Protein AF-X1C2U0-F1 (afdb_monomer)

Nearest PDB structures (foldseek):
  4ym7-assembly5_EI  TM=3.063E-01  e=9.585E-02  Saccharomyces cerevisiae
  4ym7-assembly6_FI  TM=3.151E-01  e=1.790E-01  Saccharomyces cerevisiae

Secondary structure (DSSP, 8-state):
-HHHHHHHHHHHHHHHHHS-------TT----------------------PPP-------S----B-TTT--BGGGEEEEEEEEEEEE-SSSPEEEEEEEETTT--B-

Radius of gyration: 29.09 Å; Cα contacts (8 Å, |Δi|>4): 76; chains: 1; bounding box: 55×54×69 Å

pLDDT: mean 74.06, std 17.27, range [36.53, 95.25]

Structure (mmCIF, N/CA/C/O backbone):
data_AF-X1C2U0-F1
#
_entry.id   AF-X1C2U0-F1
#
loop_
_atom_site.group_PDB
_atom_site.id
_atom_site.type_symbol
_atom_site.label_atom_id
_atom_site.label_alt_id
_atom_site.label_comp_id
_atom_site.label_asym_id
_atom_site.label_entity_id
_atom_site.label_seq_id
_atom_site.pdbx_PDB_ins_code
_atom_site.Cartn_x
_atom_site.Cartn_y
_atom_site.Cartn_z
_atom_site.occupancy
_atom_site.B_iso_or_equiv
_atom_site.auth_seq_id
_atom_site.auth_comp_id
_atom_site.auth_asym_id
_atom_site.auth_atom_id
_atom_site.pdbx_PDB_model_num
ATOM 1 N N . THR A 1 1 ? 2.500 -11.836 50.886 1.00 74.38 1 THR A N 1
ATOM 2 C CA . THR A 1 1 ? 1.325 -11.971 49.989 1.00 74.38 1 THR A CA 1
ATOM 3 C C . THR A 1 1 ? 1.710 -12.864 48.822 1.00 74.38 1 THR A C 1
ATOM 5 O O . THR A 1 1 ? 2.843 -12.771 48.375 1.00 74.38 1 THR A O 1
ATOM 8 N N . LYS A 1 2 ? 0.808 -13.713 48.307 1.00 83.56 2 LYS A N 1
ATOM 9 C CA . LYS A 1 2 ? 1.087 -14.656 47.195 1.00 83.56 2 LYS A CA 1
ATOM 10 C C . LYS A 1 2 ? 1.767 -13.999 45.977 1.00 83.56 2 LYS A C 1
ATOM 12 O O . LYS A 1 2 ? 2.595 -14.603 45.311 1.00 83.56 2 LYS A O 1
ATOM 17 N N . LEU A 1 3 ? 1.459 -12.725 45.735 1.00 81.75 3 LEU A N 1
ATOM 18 C CA . LEU A 1 3 ? 2.059 -11.919 44.671 1.00 81.75 3 LEU A CA 1
ATOM 19 C C . LEU A 1 3 ? 3.560 -11.651 44.871 1.00 81.75 3 LEU A C 1
ATOM 21 O O . LEU A 1 3 ? 4.300 -11.641 43.898 1.00 81.75 3 LEU A O 1
ATOM 25 N N . GLN A 1 4 ? 4.027 -11.457 46.108 1.0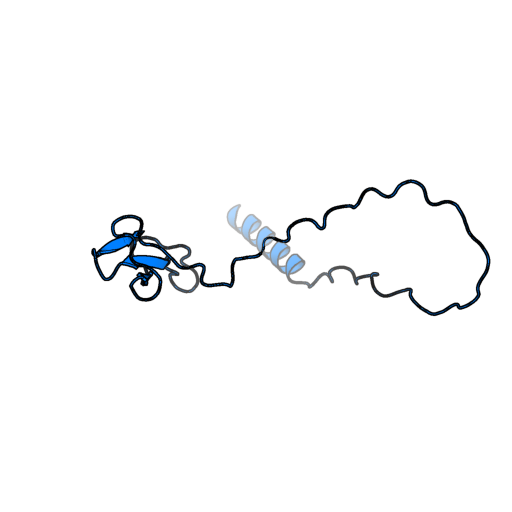0 88.38 4 GLN A N 1
ATOM 26 C CA . GLN A 1 4 ? 5.448 -11.206 46.385 1.00 88.38 4 GLN A CA 1
ATOM 27 C C . GLN A 1 4 ? 6.307 -12.452 46.147 1.00 88.38 4 GLN A C 1
ATOM 29 O O . GLN A 1 4 ? 7.407 -12.344 45.614 1.00 88.38 4 GLN A O 1
ATOM 34 N N . GLU A 1 5 ? 5.788 -13.633 46.489 1.00 92.12 5 GLU A N 1
ATOM 35 C CA . GLU A 1 5 ? 6.465 -14.910 46.233 1.00 92.12 5 GLU A CA 1
ATOM 36 C C . GLU A 1 5 ? 6.593 -15.184 44.731 1.00 92.12 5 GLU A C 1
ATOM 38 O O . GLU A 1 5 ? 7.642 -15.625 44.260 1.00 92.12 5 GLU A O 1
ATOM 43 N N . GLU A 1 6 ? 5.557 -14.861 43.955 1.00 91.75 6 GLU A N 1
ATOM 44 C CA . GLU A 1 6 ? 5.578 -15.063 42.509 1.00 91.75 6 GLU A CA 1
ATOM 45 C C . GLU A 1 6 ? 6.506 -14.078 41.782 1.00 91.75 6 GLU A C 1
ATOM 47 O O . GLU A 1 6 ? 7.184 -14.463 40.826 1.00 91.75 6 GLU A O 1
ATOM 52 N N . VAL A 1 7 ? 6.601 -12.834 42.262 1.00 93.44 7 VAL A N 1
ATOM 53 C CA . VAL A 1 7 ? 7.582 -11.857 41.763 1.00 93.44 7 VAL A CA 1
ATOM 54 C C . VAL A 1 7 ? 9.008 -12.343 42.040 1.00 93.44 7 VAL A C 1
ATOM 56 O O . VAL A 1 7 ? 9.808 -12.438 41.110 1.00 93.44 7 VAL A O 1
ATOM 59 N N . ALA A 1 8 ? 9.298 -12.775 43.272 1.00 95.25 8 ALA A N 1
ATOM 60 C CA . ALA A 1 8 ? 10.621 -13.281 43.643 1.00 95.25 8 ALA A CA 1
ATOM 61 C C . ALA A 1 8 ? 11.041 -14.517 42.823 1.00 95.25 8 ALA A C 1
ATOM 63 O O . ALA A 1 8 ? 12.204 -14.658 42.436 1.00 95.25 8 ALA A O 1
ATOM 64 N N . TYR A 1 9 ? 10.093 -15.407 42.515 1.00 93.94 9 TYR A N 1
ATOM 65 C CA . TYR A 1 9 ? 10.347 -16.574 41.672 1.00 93.94 9 TYR A CA 1
ATOM 66 C C . TYR A 1 9 ? 10.707 -16.189 40.228 1.00 93.94 9 TYR A C 1
ATOM 68 O O . TYR A 1 9 ? 11.640 -16.752 39.647 1.00 93.94 9 TYR A O 1
ATOM 76 N N . ARG A 1 10 ? 9.997 -15.216 39.639 1.00 92.12 10 ARG A N 1
ATOM 77 C CA . ARG A 1 10 ? 10.257 -14.764 38.262 1.00 92.12 10 ARG A CA 1
ATOM 78 C C . ARG A 1 10 ? 11.600 -14.052 38.140 1.00 92.12 10 ARG A C 1
ATOM 80 O O . ARG A 1 10 ? 12.339 -14.353 37.203 1.00 92.12 10 ARG A O 1
ATOM 87 N N . ASP A 1 11 ? 11.953 -13.210 39.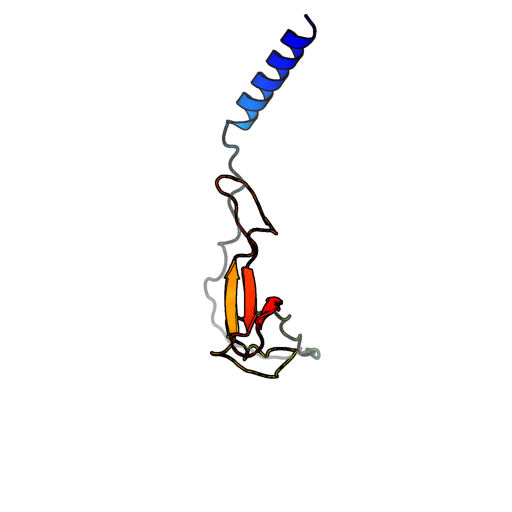106 1.00 94.31 11 ASP A N 1
ATOM 88 C CA . ASP A 1 11 ? 13.233 -12.493 39.112 1.00 94.31 11 ASP A CA 1
ATOM 89 C C . ASP A 1 11 ? 14.431 -13.448 39.193 1.00 94.31 11 ASP A C 1
ATOM 91 O O . ASP A 1 11 ? 15.412 -13.291 38.462 1.00 94.31 11 ASP A O 1
ATOM 95 N N . ARG A 1 12 ? 14.328 -14.511 40.002 1.00 93.31 12 ARG A N 1
ATOM 96 C CA . ARG A 1 12 ? 15.370 -15.546 40.090 1.00 93.31 12 ARG A CA 1
ATOM 97 C C . ARG A 1 12 ? 15.605 -16.241 38.747 1.00 93.31 12 ARG A C 1
ATOM 99 O O . ARG A 1 12 ? 16.750 -16.438 38.349 1.00 93.31 12 ARG A O 1
ATOM 106 N N . ARG A 1 13 ? 14.524 -16.571 38.036 1.00 89.56 13 ARG A N 1
ATOM 107 C CA . ARG A 1 13 ? 14.581 -17.272 36.745 1.00 89.56 13 ARG A CA 1
ATOM 108 C C . ARG A 1 13 ? 15.146 -16.392 35.630 1.00 89.56 13 ARG A C 1
ATOM 110 O O . ARG A 1 13 ? 15.856 -16.882 34.757 1.00 89.56 13 ARG A O 1
ATOM 117 N N . ILE A 1 14 ? 14.851 -15.093 35.671 1.00 90.00 14 ILE A N 1
ATOM 118 C CA . ILE A 1 14 ? 15.435 -14.107 34.754 1.00 90.00 14 ILE A CA 1
ATOM 119 C C . ILE A 1 14 ? 16.944 -14.013 34.975 1.00 90.00 14 ILE A C 1
ATOM 121 O O . ILE A 1 14 ? 17.695 -14.004 34.003 1.00 90.00 14 ILE A O 1
ATOM 125 N N . ASN A 1 15 ? 17.396 -13.978 36.231 1.00 87.94 15 ASN A N 1
ATOM 126 C CA . ASN A 1 15 ? 18.820 -13.861 36.533 1.00 87.94 15 ASN A CA 1
ATOM 127 C C . ASN A 1 15 ? 19.620 -15.099 36.092 1.00 87.94 15 ASN A C 1
ATOM 129 O O . ASN A 1 15 ? 20.722 -14.958 35.578 1.00 87.94 15 ASN A O 1
ATOM 133 N N . GLU A 1 16 ? 19.041 -16.294 36.219 1.00 85.06 16 GLU A N 1
ATOM 134 C CA . GLU A 1 16 ? 19.653 -17.549 35.759 1.00 85.06 16 GLU A CA 1
ATOM 135 C C . GLU A 1 16 ? 19.779 -17.619 34.227 1.00 85.06 16 GLU A C 1
ATOM 137 O O . GLU A 1 16 ? 20.801 -18.045 33.698 1.00 85.06 16 GLU A O 1
ATOM 142 N N . LEU A 1 17 ? 18.766 -17.144 33.496 1.00 79.12 17 LEU A N 1
ATOM 143 C CA . LEU A 1 17 ? 18.768 -17.114 32.026 1.00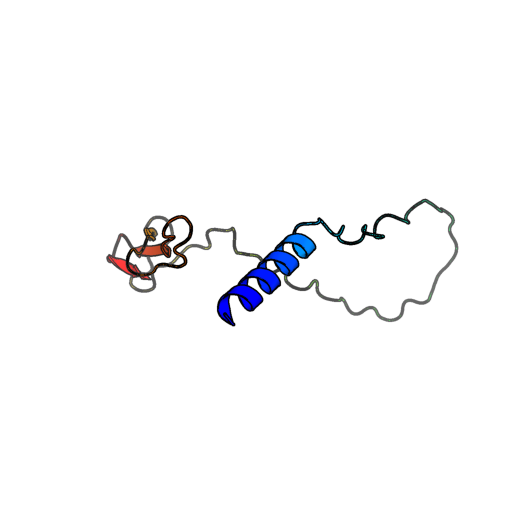 79.12 17 LEU A CA 1
ATOM 144 C C . LEU A 1 17 ? 19.591 -15.961 31.436 1.00 79.12 17 LEU A C 1
ATOM 146 O O . LEU A 1 17 ? 19.885 -15.964 30.241 1.00 79.12 17 LEU A O 1
ATOM 150 N N . LYS A 1 18 ? 19.927 -14.957 32.252 1.00 81.44 18 LYS A N 1
ATOM 151 C CA . LYS A 1 18 ? 20.771 -13.827 31.854 1.00 81.44 18 LYS A CA 1
ATOM 152 C C . LYS A 1 18 ? 22.230 -14.243 31.686 1.00 81.44 18 LYS A C 1
ATOM 154 O O . LYS A 1 18 ? 22.960 -13.584 30.946 1.00 81.44 18 LYS A O 1
ATOM 159 N N . GLU A 1 19 ? 22.661 -15.308 32.356 1.00 79.62 19 GLU A N 1
ATOM 160 C CA . GLU A 1 19 ? 24.015 -15.818 32.202 1.00 79.62 19 GLU A CA 1
ATOM 161 C C . GLU A 1 19 ? 24.148 -16.537 30.845 1.00 79.62 19 GLU A C 1
ATOM 163 O O . GLU A 1 19 ? 23.389 -17.467 30.554 1.00 79.62 19 GLU A O 1
ATOM 168 N N . PRO A 1 20 ? 25.065 -16.099 29.962 1.00 69.62 20 PRO A N 1
ATOM 169 C CA . PRO A 1 20 ? 25.168 -16.633 28.613 1.00 69.62 20 PRO A CA 1
ATOM 170 C C . PRO A 1 20 ? 25.726 -18.057 28.656 1.00 69.62 20 PRO A C 1
ATOM 172 O O . PRO A 1 20 ? 26.936 -18.281 28.650 1.00 69.62 20 PRO A O 1
ATOM 175 N N . LYS A 1 21 ? 24.832 -19.048 28.663 1.00 68.62 21 LYS A N 1
ATOM 176 C CA . LYS A 1 21 ? 25.205 -20.441 28.422 1.00 68.62 21 LYS A CA 1
ATOM 177 C C . LYS A 1 21 ? 25.681 -20.555 26.976 1.00 68.62 21 LYS A C 1
ATOM 179 O O . LYS A 1 21 ? 24.882 -20.424 26.051 1.00 68.62 21 LYS A O 1
ATOM 184 N N . ALA A 1 22 ? 26.985 -20.754 26.788 1.00 69.75 22 ALA A N 1
ATOM 185 C CA . ALA A 1 22 ? 27.584 -20.927 25.471 1.00 69.75 22 ALA A CA 1
ATOM 186 C C . ALA A 1 22 ? 26.829 -22.020 24.697 1.00 69.75 22 ALA A C 1
ATOM 188 O O . ALA A 1 22 ? 26.745 -23.168 25.138 1.00 69.75 22 ALA A O 1
ATOM 189 N N . VAL A 1 23 ? 26.251 -21.652 23.552 1.00 69.25 23 VAL A N 1
ATOM 190 C CA . VAL A 1 23 ? 25.747 -22.625 22.582 1.00 69.25 23 VAL A CA 1
ATOM 191 C C . VAL A 1 23 ? 26.969 -23.383 22.064 1.00 69.25 23 VAL A C 1
ATOM 193 O O . VAL A 1 23 ? 27.979 -22.767 21.728 1.00 69.25 23 VAL A O 1
ATOM 196 N N . MET A 1 24 ? 26.890 -24.713 22.102 1.00 70.44 24 MET A N 1
ATOM 197 C CA . MET A 1 24 ? 27.981 -25.660 21.846 1.00 70.44 24 MET A CA 1
ATOM 198 C C . MET A 1 24 ? 28.889 -25.248 20.668 1.00 70.44 24 MET A C 1
ATOM 200 O O . MET A 1 24 ? 28.374 -24.831 19.628 1.00 70.44 24 MET A O 1
ATOM 204 N N . PRO A 1 25 ? 30.224 -25.405 20.778 1.00 67.88 25 PRO A N 1
ATOM 205 C CA . PRO A 1 25 ? 31.131 -25.110 19.675 1.00 67.88 25 PRO A CA 1
ATOM 2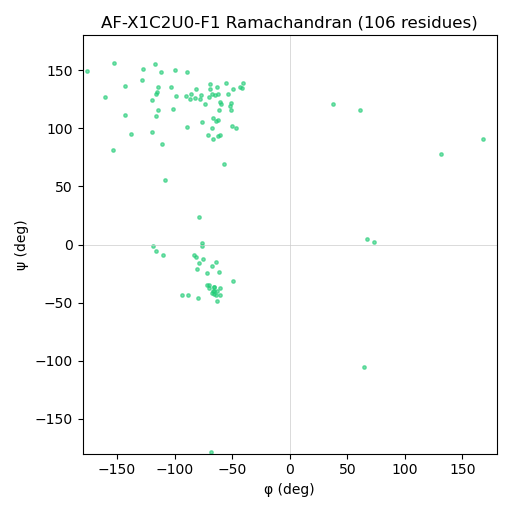06 C C . PRO A 1 25 ? 30.932 -26.113 18.527 1.00 67.88 25 PRO A C 1
ATOM 208 O O . PRO A 1 25 ? 30.931 -27.324 18.740 1.00 67.88 25 PRO A O 1
ATOM 211 N N . SER A 1 26 ? 30.768 -25.609 17.300 1.00 63.94 26 SER A N 1
ATOM 212 C CA . SER A 1 26 ? 30.608 -26.424 16.087 1.00 63.94 26 SER A CA 1
ATOM 213 C C . SER A 1 26 ? 31.828 -27.311 15.823 1.00 63.94 26 SER A C 1
ATOM 215 O O . SER A 1 26 ? 32.892 -26.817 15.458 1.00 63.94 26 SER A O 1
ATOM 217 N N . SER A 1 27 ? 31.646 -28.631 15.880 1.00 68.88 27 SER A N 1
ATOM 218 C CA . SER A 1 27 ? 32.645 -29.636 15.474 1.00 68.88 27 SER A CA 1
ATOM 219 C C . SER A 1 27 ? 32.738 -29.855 13.951 1.00 68.88 27 SER A C 1
ATOM 221 O O . SER A 1 27 ? 33.156 -30.919 13.511 1.00 68.88 27 SER A O 1
ATOM 223 N N . LEU A 1 28 ? 32.340 -28.888 13.114 1.00 65.06 28 LEU A N 1
ATOM 224 C CA . LEU A 1 28 ? 32.237 -29.088 11.656 1.00 65.06 28 LEU A CA 1
ATOM 225 C C . LEU A 1 28 ? 33.573 -28.915 10.899 1.00 65.06 28 LEU A C 1
ATOM 227 O O . LEU A 1 28 ? 33.649 -29.203 9.711 1.00 65.06 28 LEU A O 1
ATOM 231 N N . ALA A 1 29 ? 34.632 -28.433 11.550 1.00 61.94 29 ALA A N 1
ATOM 232 C CA . ALA A 1 29 ? 35.864 -28.029 10.870 1.00 61.94 29 ALA A CA 1
ATOM 233 C C . ALA A 1 29 ? 37.041 -28.984 11.120 1.00 61.94 29 ALA A C 1
ATOM 235 O O . ALA A 1 29 ? 38.092 -28.548 11.580 1.00 61.94 29 ALA A O 1
ATOM 236 N N . GLN A 1 30 ? 36.897 -30.280 10.829 1.00 58.25 30 GLN A N 1
ATOM 237 C CA . GLN A 1 30 ? 38.044 -31.194 10.760 1.00 58.25 30 GLN A CA 1
ATOM 238 C C . GLN A 1 30 ? 37.858 -32.222 9.636 1.00 58.25 30 GLN A C 1
ATOM 240 O O . GLN A 1 30 ? 37.025 -33.115 9.745 1.00 58.25 30 GLN A O 1
ATOM 245 N N . GLY A 1 31 ? 38.679 -32.114 8.582 1.00 51.94 31 GLY A N 1
ATOM 246 C CA . GLY A 1 31 ? 39.003 -33.249 7.711 1.00 51.94 31 GLY A CA 1
ATOM 247 C C . GLY A 1 31 ? 38.887 -33.017 6.204 1.00 51.94 31 GLY A C 1
ATOM 248 O O . GLY A 1 31 ? 37.960 -33.520 5.586 1.00 51.94 31 GLY A O 1
ATOM 249 N N . ILE A 1 32 ? 39.873 -32.349 5.597 1.00 50.75 32 ILE A N 1
ATOM 250 C CA . ILE A 1 32 ? 40.331 -32.671 4.231 1.00 50.75 32 ILE A CA 1
ATOM 251 C C . ILE A 1 32 ? 41.795 -32.237 4.093 1.00 50.75 32 ILE A C 1
ATOM 253 O O . ILE A 1 32 ? 42.117 -31.167 3.584 1.00 50.75 32 ILE A O 1
ATOM 257 N N . THR A 1 33 ? 42.697 -33.085 4.585 1.00 44.47 33 THR A N 1
ATOM 258 C CA . THR A 1 33 ? 44.128 -33.050 4.255 1.00 44.47 33 THR A CA 1
ATOM 259 C C . THR A 1 33 ? 44.493 -34.338 3.523 1.00 44.47 33 THR A C 1
ATOM 261 O O . THR A 1 33 ? 44.456 -35.409 4.113 1.00 44.47 33 THR A O 1
ATOM 264 N N . ALA A 1 34 ? 44.795 -34.164 2.232 1.00 50.44 34 ALA A N 1
ATOM 265 C CA . ALA A 1 34 ? 45.688 -34.916 1.344 1.00 50.44 34 ALA A CA 1
ATOM 266 C C . ALA A 1 34 ? 45.797 -36.453 1.458 1.00 50.44 34 ALA A C 1
ATOM 268 O O . ALA A 1 34 ? 46.379 -36.953 2.413 1.00 50.44 34 ALA A O 1
ATOM 269 N N . GLN A 1 35 ? 45.492 -37.167 0.362 1.00 47.62 35 GLN A N 1
ATOM 270 C CA . GLN A 1 35 ? 46.422 -38.182 -0.158 1.00 47.62 35 GLN A CA 1
ATOM 271 C C . GLN A 1 35 ? 46.159 -38.562 -1.625 1.00 47.62 35 GLN A C 1
ATOM 273 O O . GLN A 1 35 ? 45.060 -38.929 -2.025 1.00 47.62 35 GLN A O 1
ATOM 278 N N . SER A 1 36 ? 47.221 -38.464 -2.417 1.00 49.31 36 SER A N 1
ATOM 279 C CA . SER A 1 36 ? 47.387 -38.927 -3.792 1.00 49.31 36 SER A CA 1
ATOM 280 C C . SER A 1 36 ? 47.920 -40.365 -3.823 1.00 49.31 36 SER A C 1
ATOM 282 O O . SER A 1 36 ? 48.965 -40.613 -3.224 1.00 49.31 36 SER A O 1
ATOM 284 N N . THR A 1 37 ? 47.267 -41.287 -4.544 1.00 46.28 37 THR A N 1
ATOM 285 C CA . THR A 1 37 ? 47.880 -42.380 -5.347 1.00 46.28 37 THR A CA 1
ATOM 286 C C . THR A 1 37 ? 46.809 -43.179 -6.125 1.00 46.28 37 THR A C 1
ATOM 288 O O . THR A 1 37 ? 45.669 -43.242 -5.670 1.00 46.28 37 THR A O 1
ATOM 291 N N . PRO A 1 38 ? 47.136 -43.746 -7.310 1.00 52.97 38 PRO A N 1
ATOM 292 C CA . PRO A 1 38 ? 46.179 -44.330 -8.257 1.00 52.97 38 PRO A CA 1
ATOM 293 C C . PRO A 1 38 ? 46.103 -45.866 -8.164 1.00 52.97 38 PRO A C 1
ATOM 295 O O . PRO A 1 38 ? 47.112 -46.517 -7.900 1.00 52.97 38 PRO A O 1
ATOM 298 N N . GLY A 1 39 ? 44.945 -46.463 -8.470 1.00 36.53 39 GLY A N 1
ATOM 299 C CA . GLY A 1 39 ? 44.857 -47.919 -8.638 1.00 36.53 39 GLY A CA 1
ATOM 300 C C . GLY A 1 39 ? 43.446 -48.505 -8.708 1.00 36.53 39 GLY A C 1
ATOM 301 O O . GLY A 1 39 ? 42.915 -48.912 -7.689 1.00 36.53 39 GLY A O 1
ATOM 302 N N . TYR A 1 40 ? 42.929 -48.593 -9.938 1.00 41.12 40 TYR A N 1
ATOM 303 C CA . TYR A 1 40 ? 42.012 -49.613 -10.482 1.00 41.12 40 TYR A CA 1
ATOM 304 C C . TYR A 1 40 ? 40.606 -49.824 -9.856 1.00 41.12 40 TYR A C 1
ATOM 306 O O . TYR A 1 40 ? 40.441 -50.280 -8.730 1.00 41.12 40 TYR A O 1
ATOM 314 N N . GLU A 1 41 ? 39.592 -49.532 -10.680 1.00 53.59 41 GLU A N 1
ATOM 315 C CA . GLU A 1 41 ? 38.141 -49.776 -10.536 1.00 53.59 41 GLU A CA 1
ATOM 316 C C . GLU A 1 41 ? 37.773 -51.292 -10.602 1.00 53.59 41 GLU A C 1
ATOM 318 O O . GLU A 1 41 ? 38.694 -52.083 -10.820 1.00 53.59 41 GLU A O 1
ATOM 323 N N . PRO A 1 42 ? 36.495 -51.770 -10.523 1.00 49.81 42 PRO A N 1
ATOM 324 C CA . PRO A 1 42 ? 35.205 -51.052 -10.497 1.00 49.81 42 PRO A CA 1
ATOM 325 C C . PRO A 1 42 ? 34.105 -51.651 -9.585 1.00 49.81 42 PRO A C 1
ATOM 327 O O . PRO A 1 42 ? 33.766 -52.825 -9.686 1.00 49.81 42 PRO A O 1
ATOM 330 N N . ILE A 1 43 ? 33.394 -50.818 -8.820 1.00 45.06 43 ILE A N 1
ATOM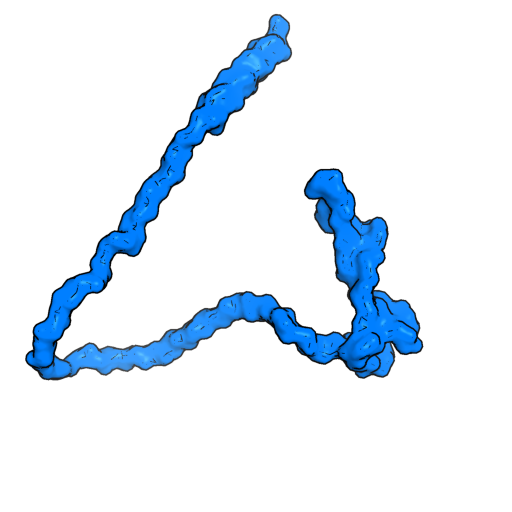 331 C CA . ILE A 1 43 ? 31.969 -51.057 -8.515 1.00 45.06 43 ILE A CA 1
ATOM 332 C C . ILE A 1 43 ? 31.260 -49.710 -8.625 1.00 45.06 43 ILE A C 1
ATOM 334 O O . ILE A 1 43 ? 31.249 -48.919 -7.687 1.00 45.06 43 ILE A O 1
ATOM 338 N N . SER A 1 44 ? 30.678 -49.445 -9.793 1.00 45.56 44 SER A N 1
ATOM 339 C CA . SER A 1 44 ? 29.669 -48.398 -9.954 1.00 45.56 44 SER A CA 1
ATOM 340 C C . SER A 1 44 ? 28.328 -49.054 -10.230 1.00 45.56 44 SER A C 1
ATOM 342 O O . SER A 1 44 ? 27.908 -49.278 -11.362 1.00 45.56 44 SER A O 1
ATOM 344 N N . THR A 1 45 ? 27.680 -49.383 -9.119 1.00 44.59 45 THR A N 1
ATOM 345 C CA . THR A 1 45 ? 26.234 -49.433 -8.953 1.00 44.59 45 THR A CA 1
ATOM 346 C C . THR A 1 45 ? 25.599 -48.231 -9.649 1.00 44.59 45 THR A C 1
ATOM 348 O O . THR A 1 45 ? 26.074 -47.105 -9.514 1.00 44.59 45 THR A O 1
ATOM 351 N N . HIS A 1 46 ? 24.527 -48.476 -10.397 1.00 52.62 46 HIS A N 1
ATOM 352 C CA . HIS A 1 46 ? 23.738 -47.460 -11.080 1.00 52.62 46 HIS A CA 1
ATOM 353 C C . HIS A 1 46 ? 23.340 -46.310 -10.138 1.00 52.62 46 HIS A C 1
ATOM 355 O O . HIS A 1 46 ? 22.394 -46.418 -9.360 1.00 52.62 46 HIS A O 1
ATOM 361 N N . SER A 1 47 ? 24.056 -45.191 -10.244 1.00 43.41 47 SER A N 1
ATOM 362 C CA . SER A 1 47 ? 23.665 -43.910 -9.669 1.00 43.41 47 SER A CA 1
ATOM 363 C C . SER A 1 47 ? 22.575 -43.304 -10.541 1.00 43.41 47 SER A C 1
ATOM 365 O O . SER A 1 47 ? 22.829 -42.799 -11.635 1.00 43.41 47 SER A O 1
ATOM 367 N N . ALA A 1 48 ? 21.343 -43.359 -10.046 1.00 55.81 48 ALA A N 1
ATOM 368 C CA . ALA A 1 48 ? 20.298 -42.455 -10.490 1.00 55.81 48 ALA A CA 1
ATOM 369 C C . ALA A 1 48 ? 20.780 -40.999 -10.304 1.00 55.81 48 ALA A C 1
ATOM 371 O O . ALA A 1 48 ? 21.394 -40.692 -9.276 1.00 55.81 48 ALA A O 1
ATOM 372 N N . PRO A 1 49 ? 20.513 -40.082 -11.248 1.00 49.31 49 PRO A N 1
ATOM 373 C CA . PRO A 1 49 ? 20.785 -38.670 -11.040 1.00 49.31 49 PRO A CA 1
ATOM 374 C C . PRO A 1 49 ? 19.830 -38.144 -9.963 1.00 49.31 49 PRO A C 1
ATOM 376 O O . PRO A 1 49 ? 18.660 -37.866 -10.226 1.00 49.31 49 PRO A O 1
ATOM 379 N N . ALA A 1 50 ? 20.328 -38.022 -8.731 1.00 44.50 50 ALA A N 1
ATOM 380 C CA . ALA A 1 50 ? 19.664 -37.258 -7.690 1.00 44.50 50 ALA A CA 1
ATOM 381 C C . ALA A 1 50 ? 19.596 -35.802 -8.160 1.00 44.50 50 ALA A C 1
ATOM 383 O O . ALA A 1 50 ? 20.596 -35.091 -8.253 1.00 44.50 50 ALA A O 1
ATOM 384 N N . THR A 1 51 ? 18.390 -35.398 -8.531 1.00 57.69 51 THR A N 1
ATOM 385 C CA . THR A 1 51 ? 18.031 -34.035 -8.892 1.00 57.69 51 THR A CA 1
ATOM 386 C C . THR A 1 51 ? 18.446 -33.106 -7.745 1.00 57.69 51 THR A C 1
ATOM 388 O O . THR A 1 51 ? 18.094 -33.396 -6.598 1.00 57.69 51 THR A O 1
ATOM 391 N N . PRO A 1 52 ? 19.174 -32.000 -7.986 1.00 53.53 52 PRO A N 1
ATOM 392 C CA . PRO A 1 52 ? 19.347 -30.992 -6.954 1.00 53.53 52 PRO A CA 1
ATOM 393 C C . PRO A 1 52 ? 17.956 -30.484 -6.570 1.00 53.53 52 PRO A C 1
ATOM 395 O O . PRO A 1 52 ? 17.195 -30.018 -7.421 1.00 53.53 52 PRO A O 1
ATOM 398 N N . ALA A 1 53 ? 17.612 -30.635 -5.292 1.00 56.47 53 ALA A N 1
ATOM 399 C CA . ALA A 1 53 ? 16.405 -30.065 -4.723 1.00 56.47 53 ALA A CA 1
ATOM 400 C C . ALA A 1 53 ? 16.325 -28.579 -5.115 1.00 56.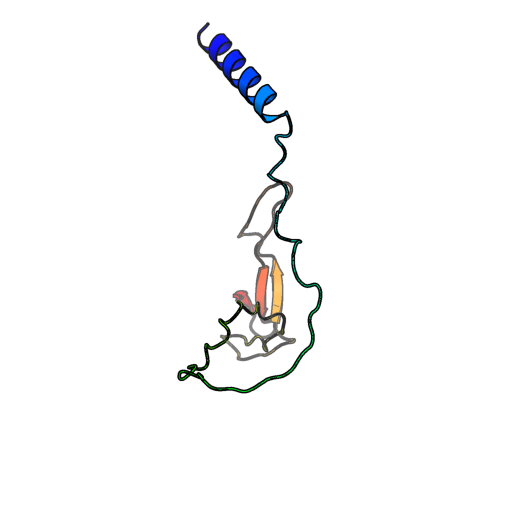47 53 ALA A C 1
ATOM 402 O O . ALA A 1 53 ? 17.337 -27.875 -5.012 1.00 56.47 53 ALA A O 1
ATOM 403 N N . PRO A 1 54 ? 15.165 -28.075 -5.569 1.00 53.38 54 PRO A N 1
ATOM 404 C CA . PRO A 1 54 ? 15.017 -26.654 -5.792 1.00 53.38 54 PRO A CA 1
ATOM 405 C C . PRO A 1 54 ? 15.146 -25.968 -4.431 1.00 53.38 54 PRO A C 1
ATOM 407 O O . PRO A 1 54 ? 14.231 -26.007 -3.609 1.00 53.38 54 PRO A O 1
ATOM 410 N N . SER A 1 55 ? 16.284 -25.311 -4.194 1.00 54.97 55 SER A N 1
ATOM 411 C CA . SER A 1 55 ? 16.309 -24.143 -3.319 1.00 54.97 55 SER A CA 1
ATOM 412 C C . SER A 1 55 ? 15.092 -23.293 -3.683 1.00 54.97 55 SER A C 1
ATOM 414 O O . SER A 1 55 ? 14.850 -23.114 -4.883 1.00 54.97 55 SER A O 1
ATOM 416 N N . PRO A 1 56 ? 14.314 -22.760 -2.724 1.00 60.28 56 PRO A N 1
ATOM 417 C CA . PRO A 1 56 ? 13.346 -21.736 -3.054 1.00 60.28 56 PRO A CA 1
ATOM 418 C C . PRO A 1 56 ? 14.150 -20.553 -3.588 1.00 60.28 56 PRO A C 1
ATOM 420 O O . PRO A 1 56 ? 14.671 -19.730 -2.839 1.00 60.28 56 PRO A O 1
ATOM 423 N N . ALA A 1 57 ? 14.304 -20.509 -4.909 1.00 50.91 57 ALA A N 1
ATOM 424 C CA . ALA A 1 57 ? 14.685 -19.323 -5.624 1.00 50.91 57 ALA A CA 1
ATOM 425 C C . ALA A 1 57 ? 13.570 -18.333 -5.311 1.00 50.91 57 ALA A C 1
ATOM 427 O O . ALA A 1 57 ? 12.512 -18.348 -5.935 1.00 50.91 57 ALA A O 1
ATOM 428 N N . ILE A 1 58 ? 13.776 -17.510 -4.282 1.00 60.41 58 ILE A N 1
ATOM 429 C CA . ILE A 1 58 ? 13.084 -16.236 -4.182 1.00 60.41 58 ILE A CA 1
ATOM 430 C C . ILE A 1 58 ? 13.338 -15.604 -5.549 1.00 60.41 58 ILE A C 1
ATOM 432 O O . ILE A 1 58 ? 14.510 -15.418 -5.887 1.00 60.41 58 ILE A O 1
ATOM 436 N N . PRO A 1 59 ? 12.313 -15.358 -6.382 1.00 57.50 59 PRO A N 1
ATOM 437 C CA . PRO A 1 59 ? 12.535 -14.723 -7.665 1.00 57.50 59 PRO A CA 1
ATOM 438 C C . PRO A 1 59 ? 13.010 -13.296 -7.378 1.00 57.50 59 PRO A C 1
ATOM 440 O O . PRO A 1 59 ? 12.218 -12.374 -7.218 1.00 57.50 59 PRO A O 1
ATOM 443 N N . THR A 1 60 ? 14.325 -13.125 -7.272 1.00 55.16 60 THR A N 1
ATOM 444 C CA . THR A 1 60 ? 15.026 -11.837 -7.250 1.00 55.16 60 THR A CA 1
ATOM 445 C C . THR A 1 60 ? 15.108 -11.231 -8.649 1.00 55.16 60 THR A C 1
ATOM 447 O O . THR A 1 60 ? 15.627 -10.134 -8.826 1.00 55.16 60 THR A O 1
ATOM 450 N N . GLY A 1 61 ? 14.534 -11.900 -9.649 1.00 49.59 61 GLY A N 1
ATOM 451 C CA . GLY A 1 61 ? 14.194 -11.303 -10.925 1.00 49.59 61 GLY A CA 1
ATOM 452 C C . GLY A 1 61 ? 12.822 -10.654 -10.833 1.00 49.59 61 GLY A C 1
ATOM 453 O O . GLY A 1 61 ? 11.846 -11.293 -10.444 1.00 49.59 61 GLY A O 1
ATOM 454 N N . THR A 1 62 ? 12.736 -9.399 -11.252 1.00 55.91 62 THR A N 1
ATOM 455 C CA . THR A 1 62 ? 11.514 -8.729 -11.696 1.00 55.91 62 THR A CA 1
ATOM 456 C C . THR A 1 62 ? 10.880 -9.512 -12.854 1.00 55.91 62 THR A C 1
ATOM 458 O O . THR A 1 62 ? 10.871 -9.077 -14.003 1.00 55.91 62 THR A O 1
ATOM 461 N N . GLY A 1 63 ? 10.343 -10.703 -12.569 1.00 59.69 63 GLY A N 1
ATOM 462 C CA . GLY A 1 63 ? 9.451 -11.414 -13.471 1.00 59.69 63 GLY A CA 1
ATOM 463 C C . GLY A 1 63 ? 8.376 -10.419 -13.861 1.00 59.69 63 GLY A C 1
ATOM 464 O O . GLY A 1 63 ? 7.786 -9.806 -12.968 1.00 59.69 63 GLY A O 1
ATOM 465 N N . ARG A 1 64 ? 8.245 -10.159 -15.170 1.00 70.50 64 ARG A N 1
ATOM 466 C CA . ARG A 1 64 ? 7.431 -9.073 -15.730 1.00 70.50 64 ARG A CA 1
ATOM 467 C C . ARG A 1 64 ? 6.073 -9.095 -15.037 1.00 70.50 64 ARG A C 1
ATOM 469 O O . ARG A 1 64 ? 5.246 -9.947 -15.335 1.00 70.50 64 ARG A O 1
ATOM 476 N N . ARG A 1 65 ? 5.877 -8.215 -14.051 1.00 76.19 65 ARG A N 1
ATOM 477 C CA . ARG A 1 65 ? 4.610 -8.128 -13.328 1.00 76.19 65 ARG A CA 1
ATOM 478 C C . ARG A 1 65 ? 3.577 -7.745 -14.383 1.00 76.19 65 ARG A C 1
ATOM 480 O O . ARG A 1 65 ? 3.845 -6.842 -15.177 1.00 76.19 65 ARG A O 1
ATOM 487 N N . LEU A 1 66 ? 2.469 -8.475 -14.440 1.00 83.88 66 LEU A N 1
ATOM 488 C CA . LEU A 1 66 ? 1.371 -8.236 -15.372 1.00 83.88 66 LEU A CA 1
ATOM 489 C C . LEU A 1 66 ? 0.144 -7.857 -14.559 1.00 83.88 66 LEU A C 1
ATOM 491 O O . LEU A 1 66 ? -0.186 -8.536 -13.588 1.00 83.88 66 LEU A O 1
ATOM 495 N N . CYS A 1 67 ? -0.521 -6.772 -14.948 1.00 85.56 67 CYS A N 1
ATOM 496 C CA . CYS A 1 67 ? -1.789 -6.417 -14.336 1.00 85.56 67 CYS A CA 1
ATOM 497 C C . CYS A 1 67 ? -2.864 -7.433 -14.757 1.00 85.56 67 CYS A C 1
ATOM 499 O O . CYS A 1 67 ? -3.071 -7.605 -15.960 1.00 85.56 67 CYS A O 1
ATOM 501 N N . PRO A 1 68 ? -3.595 -8.052 -13.812 1.00 85.81 68 PRO A N 1
ATOM 502 C CA . PRO A 1 68 ? -4.641 -9.026 -14.132 1.00 85.81 68 PRO A CA 1
ATOM 503 C C . PRO A 1 68 ? -5.855 -8.408 -14.842 1.00 85.81 68 PRO A C 1
ATOM 505 O O . PRO A 1 68 ? -6.625 -9.132 -15.459 1.00 85.81 68 PRO A O 1
ATOM 508 N N . ASN A 1 69 ? -6.029 -7.084 -14.770 1.00 84.75 69 ASN A N 1
ATOM 509 C CA . ASN A 1 69 ? -7.173 -6.392 -15.364 1.00 84.75 69 ASN A CA 1
ATOM 510 C C . ASN A 1 69 ? -6.885 -5.871 -16.788 1.00 84.75 69 ASN A C 1
ATOM 512 O O . ASN A 1 69 ? -7.701 -6.024 -17.685 1.00 84.75 69 ASN A O 1
ATOM 516 N N . CYS A 1 70 ? -5.712 -5.270 -17.028 1.00 85.62 70 CYS A N 1
ATOM 517 C CA . CYS A 1 70 ? -5.399 -4.625 -18.315 1.00 85.62 70 CYS A CA 1
ATOM 518 C C . CYS A 1 70 ? -4.205 -5.231 -19.067 1.00 85.62 70 CYS A C 1
ATOM 520 O O . CYS A 1 70 ? -3.840 -4.736 -20.130 1.00 85.62 70 CYS A O 1
ATOM 522 N N . GLY A 1 71 ? -3.541 -6.246 -18.506 1.00 82.75 71 GLY A N 1
ATOM 523 C CA . GLY A 1 71 ? -2.360 -6.869 -19.111 1.00 82.75 71 GLY A CA 1
ATOM 524 C C . GLY A 1 71 ? -1.121 -5.967 -19.177 1.00 82.75 71 GLY A C 1
ATOM 525 O O . GLY A 1 71 ? -0.102 -6.366 -19.737 1.00 82.75 71 GLY A O 1
ATOM 526 N N . ALA A 1 72 ? -1.166 -4.756 -18.608 1.00 82.25 72 ALA A N 1
ATOM 527 C CA . ALA A 1 72 ? -0.025 -3.851 -18.605 1.00 82.25 72 ALA A CA 1
ATOM 528 C C . ALA A 1 72 ? 1.151 -4.463 -17.829 1.00 82.25 72 ALA A C 1
ATOM 530 O O . ALA A 1 72 ? 0.967 -5.012 -16.740 1.00 82.25 72 ALA A O 1
ATOM 531 N N . SER A 1 73 ? 2.357 -4.355 -18.394 1.00 81.06 73 SER A N 1
ATOM 532 C CA . SER A 1 73 ? 3.554 -5.013 -17.868 1.00 81.06 73 SER A CA 1
ATOM 533 C C . SER A 1 73 ? 4.586 -4.035 -17.310 1.00 81.06 73 SER A C 1
ATOM 535 O O . SER A 1 73 ? 4.760 -2.937 -17.845 1.00 81.06 73 SER A O 1
ATOM 537 N N . GLY A 1 74 ? 5.326 -4.463 -16.287 1.00 78.81 74 GLY A N 1
ATOM 538 C CA . GLY A 1 74 ? 6.559 -3.805 -15.846 1.00 78.81 74 GLY A CA 1
ATOM 539 C C . GLY A 1 74 ? 6.339 -2.391 -15.304 1.00 78.81 74 GLY A C 1
ATOM 540 O O . GLY A 1 74 ? 5.836 -2.230 -14.199 1.00 78.81 74 GLY A O 1
ATOM 541 N N . PHE A 1 75 ? 6.716 -1.368 -16.080 1.00 78.50 75 PHE A N 1
ATOM 542 C CA . PHE A 1 75 ? 6.744 0.041 -15.648 1.00 78.50 75 PHE A CA 1
ATOM 543 C C . PHE A 1 75 ? 5.371 0.603 -15.245 1.00 78.50 75 PHE A C 1
ATOM 545 O O . PHE A 1 75 ? 5.276 1.553 -14.474 1.00 78.50 75 PHE A O 1
ATOM 552 N N . ALA A 1 76 ? 4.290 0.006 -15.747 1.00 83.12 76 ALA A N 1
ATOM 553 C CA . ALA A 1 76 ? 2.932 0.406 -15.399 1.00 83.12 76 ALA A CA 1
ATOM 554 C C . ALA A 1 76 ? 2.483 -0.065 -14.002 1.00 83.12 76 ALA A C 1
ATOM 556 O O . ALA A 1 76 ? 1.350 0.213 -13.615 1.00 83.12 76 ALA A O 1
ATOM 557 N N . ILE A 1 77 ? 3.316 -0.800 -13.260 1.00 86.69 77 ILE A N 1
ATOM 558 C CA . ILE A 1 77 ? 2.969 -1.365 -11.953 1.00 86.69 77 ILE A CA 1
ATOM 559 C C . ILE A 1 77 ? 3.840 -0.705 -10.895 1.00 86.69 77 ILE A C 1
ATOM 561 O O . ILE A 1 77 ? 5.061 -0.845 -10.894 1.00 86.69 77 ILE A O 1
ATOM 565 N N . LYS A 1 78 ? 3.194 0.028 -9.992 1.00 88.00 78 LYS A N 1
ATOM 566 C CA . LYS A 1 78 ? 3.836 0.717 -8.878 1.00 88.00 78 LYS A CA 1
ATOM 567 C C . LYS A 1 78 ? 3.596 -0.059 -7.593 1.00 88.00 78 LYS A C 1
ATOM 569 O O . LYS A 1 78 ? 2.470 -0.451 -7.307 1.00 88.00 78 LYS A O 1
ATOM 574 N N . GLU A 1 79 ? 4.635 -0.227 -6.790 1.00 89.62 79 GLU A N 1
ATOM 575 C CA . GLU A 1 79 ? 4.479 -0.721 -5.424 1.00 89.62 79 GLU A CA 1
ATOM 576 C C . GLU A 1 79 ? 4.084 0.437 -4.502 1.00 89.62 79 GLU A C 1
ATOM 578 O O . GLU A 1 79 ? 4.741 1.481 -4.471 1.00 89.62 79 GLU A O 1
ATOM 583 N N . VAL A 1 80 ? 2.982 0.268 -3.776 1.00 91.25 80 VAL A N 1
ATOM 584 C CA . VAL A 1 80 ? 2.455 1.242 -2.816 1.00 91.25 80 VAL A CA 1
ATOM 585 C C . VAL A 1 80 ? 2.217 0.533 -1.489 1.00 91.25 80 VAL A C 1
ATOM 587 O O . VAL A 1 80 ? 1.788 -0.617 -1.452 1.00 91.25 80 VAL A O 1
ATOM 590 N N . GLU A 1 81 ? 2.511 1.206 -0.383 1.00 89.94 81 GLU A N 1
ATOM 591 C CA . GLU A 1 81 ? 2.248 0.677 0.954 1.00 89.94 81 GLU A CA 1
ATOM 592 C C . GLU A 1 81 ? 0.762 0.792 1.298 1.00 89.94 81 GLU A C 1
ATOM 594 O O . GLU A 1 81 ? 0.150 1.858 1.192 1.00 89.94 81 GLU A O 1
ATOM 599 N N . ASP A 1 82 ? 0.178 -0.321 1.723 1.00 89.75 82 ASP A N 1
ATOM 600 C CA . ASP A 1 82 ? -1.195 -0.391 2.186 1.00 89.75 82 ASP A CA 1
ATOM 601 C C . ASP A 1 82 ? -1.260 -0.106 3.688 1.00 89.75 82 ASP A C 1
ATOM 603 O O . ASP A 1 82 ? -1.003 -0.977 4.523 1.00 89.75 82 ASP A O 1
ATOM 607 N N . ARG A 1 83 ? -1.645 1.125 4.038 1.00 86.88 83 ARG A N 1
ATOM 608 C CA . ARG A 1 83 ? -1.796 1.552 5.438 1.00 86.88 83 ARG A CA 1
ATOM 609 C C . ARG A 1 83 ? -2.899 0.808 6.193 1.00 86.88 83 ARG A C 1
ATOM 611 O O . ARG A 1 83 ? -2.925 0.868 7.418 1.00 86.88 83 ARG A O 1
ATOM 618 N N . SER A 1 84 ? -3.792 0.107 5.489 1.00 87.81 84 SER A N 1
ATOM 619 C CA . SER A 1 84 ? -4.860 -0.680 6.113 1.00 87.81 84 SER A CA 1
ATOM 620 C C . SER A 1 84 ? -4.388 -2.050 6.609 1.00 87.81 84 SER A C 1
ATOM 622 O O . SER A 1 84 ? -5.017 -2.638 7.487 1.00 87.81 84 SER A O 1
ATOM 624 N N . ARG A 1 85 ? -3.268 -2.566 6.082 1.00 85.56 85 ARG A N 1
ATOM 625 C CA . ARG A 1 85 ? -2.761 -3.910 6.389 1.00 85.56 85 ARG A CA 1
ATOM 626 C C . ARG A 1 85 ? -1.379 -3.829 7.014 1.00 85.56 85 ARG A C 1
ATOM 628 O O . ARG A 1 85 ? -0.363 -3.749 6.325 1.00 85.56 85 ARG A O 1
ATOM 635 N N . ILE A 1 86 ? -1.357 -3.880 8.338 1.00 91.56 86 ILE A N 1
ATOM 636 C CA . ILE A 1 86 ? -0.133 -3.868 9.138 1.00 91.56 86 ILE A CA 1
ATOM 637 C C . ILE A 1 86 ? 0.370 -5.309 9.277 1.00 91.56 86 ILE A C 1
ATOM 639 O O . ILE A 1 86 ? -0.373 -6.185 9.709 1.00 91.56 86 ILE A O 1
ATOM 643 N N . ILE A 1 87 ? 1.627 -5.555 8.903 1.00 91.19 87 ILE A N 1
ATOM 644 C CA . ILE A 1 87 ? 2.292 -6.854 9.085 1.00 91.19 87 ILE A CA 1
ATOM 645 C C . ILE A 1 87 ? 2.766 -6.991 10.535 1.00 91.19 87 ILE A C 1
ATOM 647 O O . ILE A 1 87 ? 2.561 -8.024 11.166 1.00 91.19 87 ILE A O 1
ATOM 651 N N . SER A 1 88 ? 3.402 -5.949 11.072 1.00 89.81 88 SER A N 1
ATOM 652 C CA . SER A 1 88 ? 3.905 -5.923 12.447 1.00 89.81 88 SER A CA 1
ATOM 653 C C . SER A 1 88 ? 3.964 -4.494 12.986 1.00 89.81 88 SER A C 1
ATOM 655 O O . SER A 1 88 ? 4.008 -3.534 12.221 1.00 89.81 88 SER A O 1
ATOM 657 N N . TYR A 1 89 ? 3.931 -4.342 14.313 1.00 92.12 89 TYR A N 1
ATOM 658 C CA . TYR A 1 89 ? 3.833 -3.034 14.979 1.00 92.12 89 TYR A CA 1
ATOM 659 C C . TYR A 1 89 ? 5.114 -2.604 15.724 1.00 92.12 89 TYR A C 1
ATOM 661 O O . TYR A 1 89 ? 5.213 -1.467 16.172 1.00 92.12 89 TYR A O 1
ATOM 669 N N . ILE A 1 90 ? 6.112 -3.481 15.872 1.00 88.75 90 ILE A N 1
ATOM 670 C CA . ILE A 1 90 ? 7.226 -3.278 16.813 1.00 88.75 90 ILE A CA 1
ATOM 671 C C . ILE A 1 90 ? 8.557 -3.159 16.055 1.00 88.75 90 ILE A C 1
ATOM 673 O O . ILE A 1 90 ? 8.866 -4.059 15.273 1.00 88.75 90 ILE A O 1
ATOM 677 N N . PRO A 1 91 ? 9.390 -2.123 16.303 1.00 87.00 91 PRO A N 1
ATOM 678 C CA . PRO A 1 91 ? 9.140 -0.901 17.089 1.00 87.00 91 PRO A CA 1
ATOM 679 C C . PRO A 1 91 ? 8.376 0.199 16.320 1.00 87.00 91 PRO A C 1
ATOM 681 O O . PRO A 1 91 ? 7.961 1.186 16.921 1.00 87.00 91 PRO A O 1
ATOM 684 N N . LYS A 1 92 ? 8.205 0.056 14.997 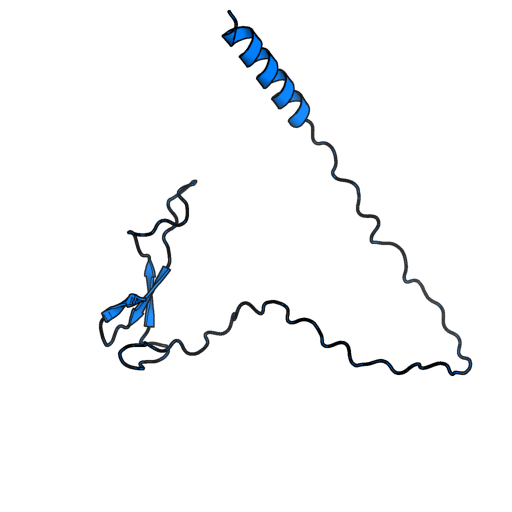1.00 89.56 92 LYS A N 1
ATOM 685 C CA . LYS A 1 92 ? 7.384 0.931 14.142 1.00 89.56 92 LYS A CA 1
ATOM 686 C C . LYS A 1 92 ? 6.397 0.079 13.333 1.00 89.56 92 LYS A C 1
ATOM 688 O O . LYS A 1 92 ? 6.748 -1.054 13.000 1.00 89.56 92 LYS A O 1
ATOM 693 N N . PRO A 1 93 ? 5.215 0.608 12.961 1.00 89.94 93 PRO A N 1
ATOM 694 C CA . PRO A 1 93 ? 4.286 -0.097 12.085 1.00 89.94 93 PRO A CA 1
ATOM 695 C C . PRO A 1 93 ? 4.923 -0.391 10.724 1.00 89.94 93 PRO A C 1
ATOM 697 O O . PRO A 1 93 ? 5.359 0.526 10.027 1.00 89.94 93 PRO A O 1
ATOM 700 N N . ILE A 1 94 ? 4.961 -1.667 10.348 1.00 91.44 94 ILE A N 1
ATOM 701 C CA . ILE A 1 94 ? 5.384 -2.136 9.030 1.00 91.44 94 ILE A CA 1
ATOM 702 C C . ILE A 1 94 ? 4.126 -2.466 8.232 1.00 91.44 94 ILE A C 1
ATOM 704 O O . ILE A 1 94 ? 3.366 -3.367 8.590 1.00 91.44 94 ILE A O 1
ATOM 708 N N . TYR A 1 95 ? 3.910 -1.736 7.142 1.00 93.25 95 TYR A N 1
ATOM 709 C CA . TYR A 1 95 ? 2.760 -1.921 6.262 1.00 93.25 95 TYR A CA 1
ATOM 710 C C . TYR A 1 95 ? 3.048 -2.940 5.163 1.00 93.25 95 TYR A C 1
ATOM 712 O O . TYR A 1 95 ? 4.176 -3.072 4.680 1.00 93.25 95 TYR A O 1
ATOM 720 N N . LYS A 1 96 ? 2.007 -3.658 4.736 1.00 92.12 96 LYS A N 1
ATOM 721 C CA . LYS A 1 96 ? 2.093 -4.551 3.584 1.00 92.12 96 LYS A CA 1
ATOM 722 C C . LYS A 1 96 ? 2.241 -3.731 2.304 1.00 92.12 96 LYS A C 1
ATOM 724 O O . LYS A 1 96 ? 1.541 -2.744 2.105 1.00 92.12 96 LYS A O 1
ATOM 729 N N . LYS A 1 97 ? 3.117 -4.167 1.401 1.00 91.12 97 LYS A N 1
ATOM 730 C CA . LYS A 1 97 ? 3.202 -3.613 0.045 1.00 91.12 97 LYS A CA 1
ATOM 731 C C . LYS A 1 97 ? 2.135 -4.249 -0.848 1.00 91.12 97 LYS A C 1
ATOM 733 O O . LYS A 1 97 ? 1.987 -5.473 -0.843 1.00 91.12 97 LYS A O 1
ATOM 738 N N . LYS A 1 98 ? 1.423 -3.419 -1.607 1.00 91.06 98 LYS A N 1
ATOM 739 C CA . LYS A 1 98 ? 0.493 -3.805 -2.677 1.00 91.06 98 LYS A CA 1
ATOM 740 C C . LYS A 1 98 ? 0.983 -3.280 -4.024 1.00 91.06 98 LYS A C 1
ATOM 742 O O . LYS A 1 98 ? 1.738 -2.307 -4.082 1.00 91.06 98 LYS A O 1
ATOM 747 N N . GLN A 1 99 ? 0.574 -3.929 -5.103 1.00 90.06 99 GLN A N 1
ATOM 748 C CA . GLN A 1 99 ? 0.880 -3.531 -6.471 1.00 90.06 99 GLN A CA 1
ATOM 749 C C . GLN A 1 99 ? -0.310 -2.775 -7.048 1.00 90.06 99 GLN A C 1
ATOM 751 O O . GLN A 1 99 ? -1.437 -3.250 -6.999 1.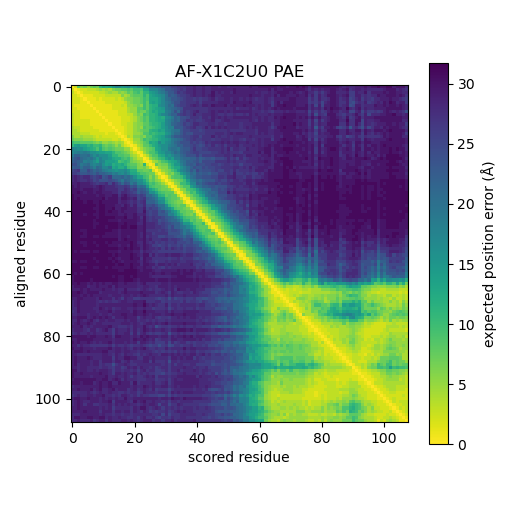00 90.06 99 GLN A O 1
ATOM 756 N N . VAL A 1 100 ? -0.065 -1.587 -7.594 1.00 90.44 100 VAL A N 1
ATOM 757 C CA . VAL A 1 100 ? -1.088 -0.732 -8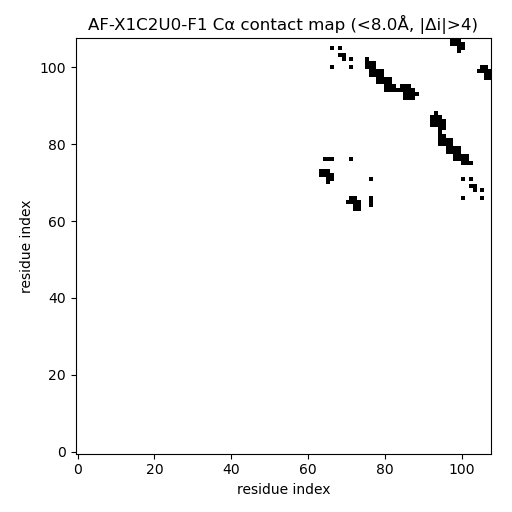.199 1.00 90.44 100 VAL A CA 1
ATOM 758 C C . VAL A 1 100 ? -0.735 -0.510 -9.659 1.00 90.44 100 VAL A C 1
ATOM 760 O O . VAL A 1 100 ? 0.353 -0.027 -9.982 1.00 90.44 100 VAL A O 1
ATOM 763 N N . CYS A 1 101 ? -1.657 -0.836 -10.560 1.00 90.75 101 CYS A N 1
ATOM 764 C CA . CYS A 1 101 ? -1.492 -0.498 -11.964 1.00 90.75 101 CYS A CA 1
ATOM 765 C C . CYS A 1 101 ? -1.808 0.984 -12.199 1.00 90.75 101 CYS A C 1
ATOM 767 O O . CYS A 1 101 ? -2.909 1.446 -11.918 1.00 90.75 101 CYS A O 1
ATOM 769 N N . THR A 1 102 ? -0.880 1.728 -12.797 1.00 88.25 102 THR A N 1
ATOM 770 C CA . THR A 1 102 ? -1.061 3.150 -13.135 1.00 88.25 102 THR A CA 1
ATOM 771 C C . THR A 1 102 ? -1.968 3.379 -14.344 1.00 88.25 102 THR A C 1
ATOM 773 O O . THR A 1 102 ? -2.375 4.509 -14.592 1.00 88.25 102 THR A O 1
ATOM 776 N N . LYS A 1 103 ? -2.290 2.326 -15.110 1.00 86.81 103 LYS A N 1
ATOM 777 C CA . LYS A 1 103 ? -3.154 2.410 -16.298 1.00 86.81 103 LYS A CA 1
ATOM 778 C C . LYS A 1 103 ? -4.636 2.249 -15.972 1.00 86.81 103 LYS A C 1
ATOM 780 O O . LYS A 1 103 ? -5.445 2.982 -16.519 1.00 86.81 103 LYS A O 1
ATOM 785 N N . CYS A 1 104 ? -4.986 1.298 -15.108 1.00 88.94 104 CYS A N 1
ATOM 786 C CA . CYS A 1 104 ? -6.380 0.999 -14.759 1.00 88.94 104 CYS A CA 1
ATOM 787 C C . CYS A 1 104 ? -6.723 1.263 -13.286 1.00 88.94 104 CYS A C 1
ATOM 789 O O . CYS A 1 104 ? -7.877 1.114 -12.904 1.00 88.94 104 CYS A O 1
ATOM 791 N N . GLY A 1 105 ? -5.743 1.615 -12.448 1.00 85.62 105 GLY A N 1
ATOM 792 C CA . GLY A 1 105 ? -5.949 1.854 -11.017 1.00 85.62 105 GLY A CA 1
ATOM 793 C C . GLY A 1 105 ? -6.193 0.591 -10.188 1.00 85.62 105 GLY A C 1
ATOM 794 O O . GLY A 1 105 ? -6.415 0.697 -8.988 1.00 85.62 105 GLY A O 1
ATOM 795 N N . PHE A 1 106 ? -6.152 -0.598 -10.798 1.00 88.69 106 PHE A N 1
ATOM 796 C CA . PHE A 1 106 ? -6.386 -1.849 -10.085 1.00 88.69 106 PHE A CA 1
ATOM 797 C C . PHE A 1 106 ? -5.240 -2.153 -9.117 1.00 88.69 106 PHE A C 1
ATOM 799 O O . PHE A 1 106 ? -4.067 -2.063 -9.496 1.00 88.69 106 PHE A O 1
ATOM 806 N N . GLU A 1 107 ? -5.597 -2.533 -7.892 1.00 88.00 107 GLU A N 1
ATOM 807 C CA . GLU A 1 107 ? -4.667 -2.870 -6.820 1.00 88.00 107 GLU A CA 1
ATOM 808 C C . GLU A 1 107 ? -4.761 -4.349 -6.429 1.00 88.00 107 GLU A C 1
ATOM 810 O O . GLU A 1 107 ? -5.862 -4.886 -6.310 1.00 88.00 107 GLU A O 1
ATOM 815 N N . TRP A 1 108 ? -3.610 -5.009 -6.250 1.00 86.12 108 TRP A N 1
ATOM 816 C CA . TRP A 1 108 ? -3.524 -6.413 -5.830 1.00 86.12 108 TRP A CA 1
ATOM 817 C C . TRP A 1 108 ? -2.280 -6.727 -4.989 1.00 86.12 108 TRP A C 1
ATOM 819 O O . TRP A 1 108 ? -1.270 -5.990 -5.076 1.00 86.12 108 TRP A O 1
#

Solvent-accessible surface area (backbone atoms only — not comparable to full-atom values): 7463 Å² total; per-residue (Å²): 107,78,67,59,57,54,51,56,53,51,55,53,54,52,58,62,67,66,53,83,74,78,76,77,82,80,84,81,85,77,87,90,80,87,86,89,84,88,82,84,86,86,88,81,74,88,76,72,85,78,70,79,74,82,67,86,71,71,74,86,59,85,65,74,51,58,39,93,87,78,63,50,52,46,88,43,52,44,83,43,73,35,86,89,43,68,77,46,62,79,95,56,76,38,55,38,77,34,40,31,28,76,85,79,67,54,71,92

Sequence (108 aa):
TKLQEEVAYRDRRINELKEPKAVMPSSLAQGITAQSTPGYEPISTHSAPATPAPSPAIPTGTGRRLCPNCGASGFAIKEVEDRSRIISYIPKPIYKKKQVCTKCGFEW

Mean predicted aligned error: 20.83 Å

Foldseek 3Di:
DVVVVVVVVVVVVVVVPPPDPDDDDDPPPDDDDDDDDDDDDDDDDDDDPPDPDDDPPPCPDPPFDADPPPRDTDPQKDWDFDPVAFPDPPPHTDTDIWIAGNPPRDID

Organism: NCBI:txid412755